Protein AF-A0A3D2MID9-F1 (afdb_monomer)

Secondary structure (DSSP, 8-state):
-TTTT--HHHHHHHHHHHHHHHHHS-GGGSPPHHHH----PPPHHHHHHHHTTHHHHHHHHHHHHHHTT-PPPHHHHHHHHHHHHHHHHHSPPP-

Foldseek 3Di:
DPCPVVDPVNVVVVVVVVVVVPVVDDPVPDDDCVVVVDADFDDPVVLCVLVVCLVVQLVVQQVVCVVVVHGDDSVRSSVVSVVVSVVCRRPDDDD

Radius of gyration: 20.25 Å; Cα contacts (8 Å, |Δi|>4): 41; chains: 1; bounding box: 43×32×48 Å

Sequence (95 aa):
QPNYFGQTSRLMLIHGYTNLMALAFEPEEFYPPELIDLPVMPPLEVQRRHLAHFREYVIDHMRASTQTKQPLTFIQAEQQAWQQIEDILLHLPPE

Structure (mmCIF, N/CA/C/O backbone):
data_AF-A0A3D2MID9-F1
#
_entry.id   AF-A0A3D2MID9-F1
#
loop_
_atom_site.group_PDB
_atom_site.id
_atom_site.type_symbol
_atom_site.label_atom_id
_atom_site.label_alt_id
_atom_site.label_comp_id
_atom_site.label_asym_id
_atom_site.label_entity_id
_atom_site.label_seq_id
_atom_site.pdbx_PDB_ins_code
_atom_site.Cartn_x
_atom_site.Cartn_y
_atom_site.Cartn_z
_atom_site.occupancy
_atom_site.B_iso_or_equiv
_atom_site.auth_seq_id
_atom_site.auth_comp_id
_atom_site.auth_asym_id
_atom_site.auth_atom_id
_atom_site.pdbx_PDB_model_num
ATOM 1 N N . GLN A 1 1 ? 4.988 14.649 -7.867 1.00 55.81 1 GLN A N 1
ATOM 2 C CA 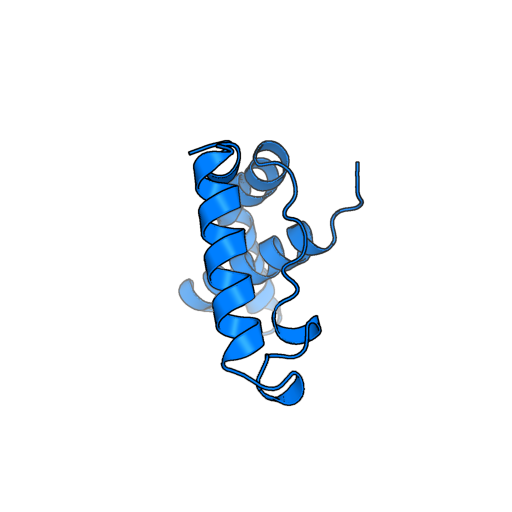. GLN A 1 1 ? 4.636 15.418 -9.080 1.00 55.81 1 GLN A CA 1
ATOM 3 C C . GLN A 1 1 ? 3.799 14.517 -9.974 1.00 55.81 1 GLN A C 1
ATOM 5 O O . GLN A 1 1 ? 4.257 13.406 -10.231 1.00 55.81 1 GLN A O 1
ATOM 10 N N . PRO A 1 2 ? 2.596 14.933 -10.406 1.00 64.75 2 PRO A N 1
ATOM 11 C CA . PRO A 1 2 ? 1.870 14.191 -11.435 1.00 64.75 2 PRO A CA 1
ATOM 12 C C . PRO A 1 2 ? 2.755 14.067 -12.686 1.00 64.75 2 PRO A C 1
ATOM 14 O O . PRO A 1 2 ? 3.507 14.988 -13.001 1.00 64.75 2 PRO A O 1
ATOM 17 N N . ASN A 1 3 ? 2.712 12.912 -13.352 1.00 68.19 3 ASN A N 1
ATOM 18 C CA . ASN A 1 3 ? 3.504 12.596 -14.550 1.00 68.19 3 ASN A CA 1
ATOM 19 C C . ASN A 1 3 ? 5.034 12.636 -14.374 1.00 68.19 3 ASN A C 1
ATOM 21 O O . ASN A 1 3 ? 5.760 12.877 -15.336 1.00 68.19 3 ASN A O 1
ATOM 25 N N . TYR A 1 4 ? 5.550 12.354 -13.173 1.00 71.69 4 TYR A N 1
ATOM 26 C CA . TYR A 1 4 ? 6.998 12.290 -12.919 1.00 71.69 4 TYR A CA 1
ATOM 27 C C . TYR A 1 4 ? 7.748 11.344 -13.881 1.00 71.69 4 TYR A C 1
ATOM 29 O O . TYR A 1 4 ? 8.846 11.660 -14.335 1.00 71.69 4 TYR A O 1
ATOM 37 N N . PHE A 1 5 ? 7.129 10.217 -14.247 1.00 74.25 5 PHE A N 1
ATOM 38 C CA . PHE A 1 5 ? 7.658 9.251 -15.220 1.00 74.25 5 PHE A CA 1
ATOM 39 C C . PHE A 1 5 ? 7.225 9.520 -16.671 1.00 74.25 5 PHE A C 1
ATOM 41 O O . PHE A 1 5 ? 7.566 8.753 -17.560 1.00 74.25 5 PHE A O 1
ATOM 48 N N . GLY A 1 6 ? 6.507 10.614 -16.939 1.00 77.75 6 GLY A N 1
ATOM 49 C CA . GLY A 1 6 ? 6.035 10.959 -18.284 1.00 77.75 6 GLY A CA 1
ATOM 50 C C . GLY A 1 6 ? 7.114 11.549 -19.200 1.00 77.75 6 GLY A C 1
ATOM 51 O O . GLY A 1 6 ? 6.875 11.740 -20.387 1.00 77.75 6 GLY A O 1
ATOM 52 N N . GLN A 1 7 ? 8.300 11.863 -18.670 1.00 87.38 7 GLN A N 1
ATOM 53 C CA . GLN A 1 7 ? 9.415 12.385 -19.461 1.00 87.38 7 GLN A CA 1
ATOM 54 C C . GLN A 1 7 ? 10.159 11.248 -20.173 1.00 87.38 7 GLN A C 1
ATOM 56 O O . GLN A 1 7 ? 10.729 10.372 -19.521 1.00 87.38 7 GLN A O 1
ATOM 61 N N . THR A 1 8 ? 10.248 11.310 -21.505 1.00 86.19 8 THR A N 1
ATOM 62 C CA . THR A 1 8 ? 10.915 10.294 -22.342 1.00 86.19 8 THR A CA 1
ATOM 63 C C . THR A 1 8 ? 12.355 10.004 -21.913 1.00 86.19 8 THR A C 1
ATOM 65 O O . THR A 1 8 ? 12.768 8.850 -21.875 1.00 86.19 8 THR A O 1
ATOM 68 N N . SER A 1 9 ? 13.123 11.028 -21.530 1.00 89.56 9 SER A N 1
ATOM 69 C CA . SER A 1 9 ? 14.513 10.867 -21.074 1.00 89.56 9 SER A CA 1
ATOM 70 C C . SER A 1 9 ? 14.634 9.993 -19.824 1.00 89.56 9 SER A C 1
ATOM 72 O O . SER A 1 9 ? 15.592 9.237 -19.679 1.00 89.56 9 SER A O 1
ATOM 74 N N . ARG A 1 10 ? 13.646 10.059 -18.930 1.00 88.94 10 ARG A N 1
ATOM 75 C CA . ARG A 1 10 ? 13.613 9.264 -17.703 1.00 88.94 10 ARG A CA 1
ATOM 76 C C . ARG A 1 10 ? 13.237 7.817 -17.987 1.00 88.94 10 ARG A C 1
ATOM 78 O O . ARG A 1 10 ? 13.860 6.922 -17.427 1.00 88.94 10 ARG A O 1
ATOM 85 N N . LEU A 1 11 ? 12.283 7.590 -18.890 1.00 90.81 11 LEU A N 1
ATOM 86 C CA . LEU A 1 11 ? 11.954 6.243 -19.361 1.00 90.81 11 LEU A CA 1
ATOM 87 C C . LEU A 1 11 ? 13.168 5.582 -20.024 1.00 90.81 11 LEU A C 1
ATOM 89 O O . LEU A 1 11 ? 13.481 4.438 -19.714 1.00 90.81 11 LEU A O 1
ATOM 93 N N . MET A 1 12 ? 13.919 6.321 -20.847 1.00 93.62 12 MET A N 1
ATOM 94 C CA . MET A 1 12 ? 15.163 5.825 -21.451 1.00 93.62 12 MET A CA 1
ATOM 95 C C . MET A 1 12 ? 16.211 5.424 -20.405 1.00 93.62 12 MET A C 1
ATOM 97 O O . MET A 1 12 ? 16.868 4.398 -20.563 1.00 93.62 12 MET A O 1
ATOM 101 N N . LEU A 1 13 ? 16.353 6.195 -19.321 1.00 94.50 13 LEU A N 1
ATOM 102 C CA . LEU A 1 13 ? 17.261 5.852 -18.222 1.00 94.50 13 LEU A CA 1
ATOM 103 C C . LEU A 1 13 ? 16.832 4.560 -17.511 1.00 94.50 13 LEU A C 1
ATOM 105 O O . LEU A 1 13 ? 17.673 3.705 -17.244 1.00 94.50 13 LEU A O 1
ATOM 109 N N . ILE A 1 14 ? 15.533 4.404 -17.238 1.00 93.31 14 ILE A N 1
ATOM 110 C CA . ILE A 1 14 ? 14.972 3.190 -16.626 1.00 93.31 14 ILE A CA 1
ATOM 111 C C . ILE A 1 14 ? 15.203 1.979 -17.540 1.00 93.31 14 ILE A C 1
ATOM 113 O O . ILE A 1 14 ? 15.648 0.933 -17.071 1.00 93.31 14 ILE A O 1
ATOM 117 N N . HIS A 1 15 ? 14.989 2.124 -18.849 1.00 93.94 15 HIS A N 1
ATOM 118 C CA . HIS A 1 15 ? 15.288 1.072 -19.823 1.00 93.94 15 HIS A CA 1
ATOM 119 C C . HIS A 1 15 ? 16.777 0.703 -19.855 1.00 93.94 15 HIS A C 1
ATOM 121 O O . HIS A 1 15 ? 17.125 -0.473 -19.837 1.00 93.94 15 HIS A O 1
ATOM 127 N N . GLY A 1 16 ? 17.676 1.690 -19.855 1.00 96.75 16 GLY A N 1
ATOM 128 C CA . GLY A 1 16 ? 19.116 1.427 -19.807 1.00 96.75 16 GLY A CA 1
ATOM 129 C C . GLY A 1 16 ? 19.532 0.682 -18.536 1.00 96.75 16 GLY A C 1
ATOM 130 O O . GLY A 1 16 ? 20.289 -0.284 -18.601 1.00 96.75 16 GLY A O 1
ATOM 131 N N . TYR A 1 17 ? 18.998 1.098 -17.387 1.00 95.81 17 TYR A N 1
ATOM 132 C CA . TYR A 1 17 ? 19.263 0.452 -16.104 1.00 95.81 17 TYR A CA 1
ATOM 133 C C . TYR A 1 17 ? 18.726 -0.986 -16.046 1.00 95.81 17 TYR A C 1
ATOM 135 O O . TYR A 1 17 ? 19.451 -1.890 -15.645 1.00 95.81 17 TYR A O 1
ATOM 143 N N . THR A 1 18 ? 17.490 -1.219 -16.489 1.00 93.75 18 THR A N 1
ATOM 144 C CA . THR A 1 18 ? 16.883 -2.564 -16.507 1.00 93.75 18 THR A CA 1
ATOM 145 C C . THR A 1 18 ? 17.645 -3.526 -17.417 1.00 93.75 18 THR A C 1
ATOM 147 O O . THR A 1 18 ? 17.917 -4.651 -17.006 1.00 93.75 18 THR A O 1
ATOM 150 N N . ASN A 1 19 ? 18.096 -3.068 -18.590 1.00 96.12 19 ASN A N 1
ATOM 151 C CA . ASN A 1 19 ? 18.962 -3.863 -19.465 1.00 96.12 19 ASN A CA 1
ATOM 152 C C . ASN A 1 19 ? 20.290 -4.228 -18.790 1.00 96.12 19 ASN A C 1
ATOM 154 O O . ASN A 1 19 ? 20.758 -5.353 -18.932 1.00 96.12 19 ASN A O 1
ATOM 158 N N . LEU A 1 20 ? 20.898 -3.298 -18.044 1.00 97.38 20 LEU A N 1
ATOM 159 C CA . LEU A 1 20 ? 22.129 -3.578 -17.304 1.00 97.38 20 LEU A CA 1
ATOM 160 C C . LEU A 1 20 ? 21.909 -4.653 -16.232 1.00 97.38 20 LEU A C 1
ATOM 162 O O . LEU A 1 20 ? 22.746 -5.536 -16.087 1.00 97.38 20 LEU A O 1
ATOM 166 N N . MET A 1 21 ? 20.790 -4.597 -15.506 1.00 96.06 21 MET A N 1
ATOM 167 C CA . MET A 1 21 ? 20.448 -5.613 -14.504 1.00 96.06 21 MET A CA 1
ATOM 168 C C . MET A 1 21 ? 20.214 -6.982 -15.148 1.00 96.06 21 MET A C 1
ATOM 170 O O . MET A 1 21 ? 20.751 -7.968 -14.663 1.00 96.06 21 MET A O 1
ATOM 174 N N . ALA A 1 22 ? 19.507 -7.044 -16.278 1.00 94.62 22 ALA A N 1
ATOM 175 C CA . ALA A 1 22 ? 19.265 -8.294 -17.004 1.00 94.62 22 ALA A CA 1
ATOM 176 C C . ALA A 1 22 ? 20.545 -8.959 -17.550 1.00 94.62 22 ALA A C 1
ATOM 178 O O . ALA A 1 22 ? 20.537 -10.146 -17.849 1.00 94.62 22 ALA A O 1
ATOM 179 N N . LEU A 1 23 ? 21.640 -8.204 -17.703 1.00 96.19 23 LEU A N 1
ATOM 180 C CA . LEU A 1 23 ? 22.954 -8.748 -18.065 1.00 96.19 23 LEU A CA 1
ATOM 181 C C . LEU A 1 23 ? 23.780 -9.190 -16.850 1.00 96.19 23 LEU A C 1
ATOM 183 O O . LEU A 1 23 ? 24.752 -9.920 -17.018 1.00 96.19 23 LEU A O 1
ATOM 187 N N . ALA A 1 24 ? 23.456 -8.684 -15.659 1.00 97.12 24 ALA A N 1
ATOM 188 C CA . ALA A 1 24 ? 24.229 -8.904 -14.440 1.00 97.12 24 ALA A CA 1
ATOM 189 C C . ALA A 1 24 ? 23.680 -10.042 -13.568 1.00 97.12 24 ALA A C 1
ATOM 191 O O . ALA A 1 24 ? 24.429 -10.560 -12.745 1.00 97.12 24 ALA A O 1
ATOM 192 N N . PHE A 1 25 ? 22.405 -10.395 -13.743 1.00 96.38 25 PHE A N 1
ATOM 193 C CA . PHE A 1 25 ? 21.681 -11.362 -12.924 1.00 96.38 25 PHE A CA 1
ATOM 194 C C . PHE A 1 25 ? 20.973 -12.400 -13.793 1.00 96.38 25 PHE A C 1
ATOM 196 O 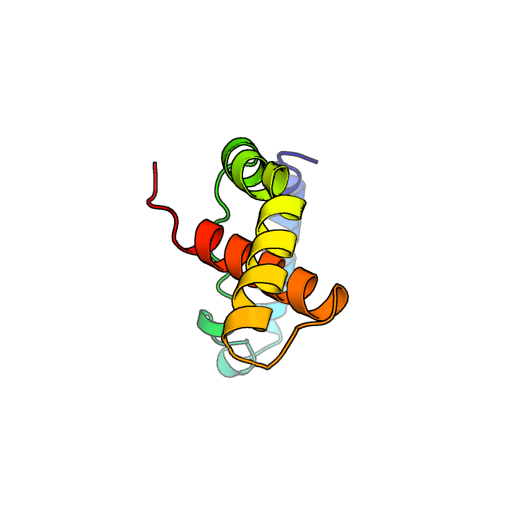O . PHE A 1 25 ? 20.447 -12.068 -14.859 1.00 96.38 25 PHE A O 1
ATOM 203 N N . GLU A 1 26 ? 20.911 -13.632 -13.302 1.00 95.69 26 GLU A N 1
ATOM 204 C CA . GLU A 1 26 ? 20.065 -14.684 -13.861 1.00 95.69 26 GLU A CA 1
ATOM 205 C C . GLU A 1 26 ? 18.583 -14.447 -13.494 1.00 95.69 26 GLU A C 1
ATOM 207 O O . GLU A 1 26 ? 18.289 -13.814 -12.473 1.00 95.69 26 GLU A O 1
ATOM 212 N N . PRO A 1 27 ? 17.614 -14.946 -14.287 1.00 90.81 27 PRO A N 1
ATOM 213 C CA . PRO A 1 27 ? 16.183 -14.743 -14.038 1.00 90.81 27 PRO A CA 1
ATOM 214 C C . PRO A 1 27 ? 15.717 -15.131 -12.626 1.00 90.81 27 PRO A C 1
ATOM 216 O O . PRO A 1 27 ? 14.855 -14.464 -12.059 1.00 90.81 27 PRO A O 1
ATOM 219 N N . GLU A 1 28 ? 16.294 -16.181 -12.042 1.00 94.50 28 GLU A N 1
ATOM 220 C CA . GLU A 1 28 ? 15.936 -16.698 -10.716 1.00 94.50 28 GLU A CA 1
ATOM 221 C C . GLU A 1 28 ? 16.453 -15.827 -9.562 1.00 94.50 28 GLU A C 1
ATOM 223 O O . GLU A 1 28 ? 16.015 -15.989 -8.423 1.00 94.50 28 GLU A O 1
ATOM 228 N N . GLU A 1 29 ? 17.378 -14.903 -9.838 1.00 94.81 29 GLU A N 1
ATOM 229 C CA . GLU A 1 29 ? 17.876 -13.934 -8.857 1.00 94.81 29 GLU A CA 1
ATOM 230 C C . GLU A 1 29 ? 16.942 -12.722 -8.712 1.00 94.81 29 GLU A C 1
ATOM 232 O O . GLU A 1 29 ? 17.061 -11.953 -7.753 1.00 94.81 29 GLU A O 1
ATOM 237 N N . PHE A 1 30 ? 15.989 -12.547 -9.632 1.00 92.44 30 PHE A N 1
ATOM 238 C CA . PHE A 1 30 ? 14.948 -11.533 -9.515 1.00 92.44 30 PHE A CA 1
ATOM 239 C C . PHE A 1 30 ? 13.817 -12.002 -8.595 1.00 92.44 30 PHE A C 1
ATOM 241 O O . PHE A 1 30 ? 13.489 -13.185 -8.508 1.00 92.44 30 PHE A O 1
ATOM 248 N N . TYR A 1 31 ? 13.171 -11.048 -7.920 1.00 91.88 31 TYR A N 1
ATOM 249 C CA . TYR A 1 31 ? 11.963 -11.345 -7.157 1.00 91.88 31 TYR A CA 1
ATOM 2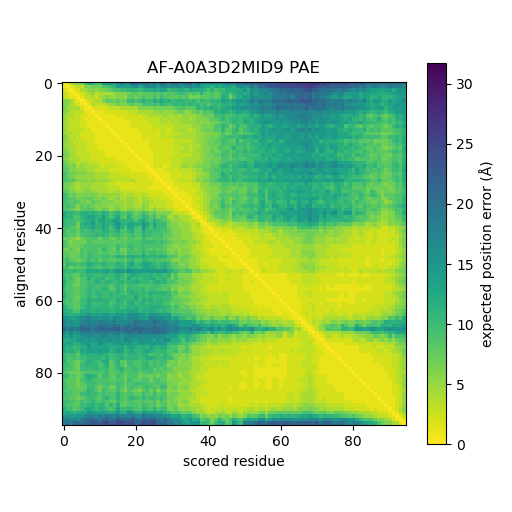50 C C . TYR A 1 31 ? 10.853 -11.851 -8.092 1.00 91.88 31 TYR A C 1
ATOM 252 O O . TYR A 1 31 ? 10.632 -11.238 -9.142 1.00 91.88 31 TYR A O 1
ATOM 260 N N . PRO A 1 32 ? 10.120 -12.910 -7.703 1.00 90.81 32 PRO A N 1
ATOM 261 C CA . PRO A 1 32 ? 8.903 -13.318 -8.387 1.00 90.81 32 PRO A CA 1
ATOM 262 C C . PRO A 1 32 ? 7.957 -12.125 -8.589 1.00 90.81 32 PRO A C 1
ATOM 264 O O . PRO A 1 32 ? 7.777 -11.345 -7.644 1.00 90.81 32 PRO A O 1
ATOM 267 N N . PRO A 1 33 ? 7.347 -11.968 -9.780 1.00 85.81 33 PRO A N 1
ATOM 268 C CA . PRO A 1 33 ? 6.451 -10.853 -10.070 1.00 85.81 33 PRO A CA 1
ATOM 269 C C . PRO A 1 33 ? 5.353 -10.677 -9.022 1.00 85.81 33 PRO A C 1
ATOM 271 O O . PRO A 1 33 ? 5.071 -9.556 -8.624 1.00 85.81 33 PRO A O 1
ATOM 274 N N . GLU A 1 34 ? 4.805 -11.770 -8.494 1.00 85.94 34 GLU A N 1
ATOM 275 C CA . GLU A 1 34 ? 3.713 -11.761 -7.516 1.00 85.94 34 GLU A CA 1
ATOM 276 C C . GLU A 1 34 ? 4.108 -11.122 -6.173 1.00 85.94 34 GLU A C 1
ATOM 278 O O . GLU A 1 34 ? 3.239 -10.716 -5.407 1.00 85.94 34 GLU A O 1
ATOM 283 N N . LEU A 1 35 ? 5.409 -11.023 -5.869 1.00 86.44 35 LEU A N 1
ATOM 284 C CA . LEU A 1 35 ? 5.911 -10.366 -4.655 1.00 86.44 35 LEU A CA 1
ATOM 285 C C . LEU A 1 35 ? 6.112 -8.857 -4.824 1.00 86.44 35 LEU A C 1
ATOM 287 O O . LEU A 1 35 ? 6.256 -8.147 -3.828 1.00 86.44 35 LEU A O 1
ATOM 291 N N . ILE A 1 36 ? 6.171 -8.376 -6.065 1.00 85.62 36 ILE A N 1
ATOM 292 C CA . ILE A 1 36 ? 6.401 -6.965 -6.405 1.00 85.62 36 ILE A CA 1
ATOM 293 C C . ILE A 1 36 ? 5.234 -6.348 -7.175 1.00 85.62 36 ILE A C 1
ATOM 295 O O . ILE A 1 36 ? 5.293 -5.163 -7.509 1.00 85.62 36 ILE A O 1
ATOM 299 N N . ASP A 1 37 ? 4.197 -7.134 -7.467 1.00 81.69 37 ASP A N 1
ATOM 300 C CA . ASP A 1 37 ? 2.999 -6.668 -8.145 1.00 81.69 37 ASP A CA 1
ATOM 301 C C . ASP A 1 37 ? 2.257 -5.705 -7.219 1.00 81.69 37 ASP A C 1
ATOM 303 O O . ASP A 1 37 ? 1.665 -6.084 -6.206 1.00 81.69 37 ASP A O 1
ATOM 307 N N . LEU A 1 38 ? 2.372 -4.418 -7.536 1.00 78.94 38 LEU A N 1
ATOM 308 C CA . LEU A 1 38 ? 1.684 -3.362 -6.820 1.00 78.94 38 LEU A CA 1
ATOM 309 C C . LEU A 1 38 ? 0.353 -3.118 -7.535 1.00 78.94 38 LEU A C 1
ATOM 311 O O . LEU A 1 38 ? 0.365 -2.628 -8.670 1.00 78.94 38 LEU A O 1
ATOM 315 N N . PRO A 1 39 ? -0.789 -3.420 -6.896 1.00 76.12 39 PRO A N 1
ATOM 316 C CA . PRO A 1 39 ? -2.092 -3.177 -7.493 1.00 76.12 39 PRO A CA 1
ATOM 317 C C . PRO A 1 39 ? -2.260 -1.695 -7.840 1.00 76.12 39 PRO A C 1
ATOM 319 O O . PRO A 1 39 ? -1.739 -0.795 -7.170 1.00 76.12 39 PRO A O 1
ATOM 322 N N . VAL A 1 40 ? -2.996 -1.433 -8.920 1.00 80.12 40 VAL A N 1
ATOM 323 C CA . VAL A 1 40 ? -3.242 -0.067 -9.381 1.00 80.12 40 VAL A CA 1
ATOM 324 C C . VAL A 1 40 ? -4.092 0.658 -8.347 1.00 80.12 40 VAL A C 1
ATOM 326 O O . VAL A 1 40 ? -5.251 0.319 -8.128 1.00 80.12 40 VAL A O 1
ATOM 329 N N . MET A 1 41 ? -3.523 1.698 -7.740 1.00 84.88 41 MET A N 1
ATOM 330 C CA . MET A 1 41 ? -4.278 2.556 -6.837 1.00 84.88 41 MET A CA 1
ATOM 331 C C . MET A 1 41 ? -5.355 3.338 -7.605 1.00 84.88 41 MET A C 1
ATOM 333 O O . MET A 1 41 ? -5.061 3.899 -8.668 1.00 84.88 41 MET A O 1
ATOM 337 N N . PRO A 1 42 ? -6.574 3.461 -7.053 1.00 88.56 42 PRO A N 1
ATOM 338 C CA . PRO A 1 42 ? -7.640 4.251 -7.659 1.00 88.56 42 PRO A CA 1
ATOM 339 C C . PRO A 1 42 ? -7.256 5.741 -7.732 1.00 88.56 42 PRO A C 1
ATOM 341 O O . PRO A 1 42 ? -6.351 6.186 -7.018 1.00 88.56 42 PRO A O 1
ATOM 344 N N . PRO A 1 43 ? -7.938 6.561 -8.553 1.00 89.25 43 PRO A N 1
ATOM 345 C CA . PRO A 1 43 ? -7.655 7.991 -8.657 1.00 89.25 43 PRO A CA 1
ATOM 346 C C . PRO A 1 43 ? -7.677 8.710 -7.300 1.00 89.25 43 PRO A C 1
ATOM 348 O O . PRO A 1 43 ? -8.448 8.364 -6.404 1.00 89.25 43 PRO A O 1
ATOM 351 N N . LEU A 1 44 ? -6.866 9.766 -7.160 1.00 88.44 44 LEU A N 1
ATOM 352 C CA . LEU A 1 44 ? -6.718 10.508 -5.900 1.00 88.44 44 LEU A CA 1
ATOM 353 C C . LEU A 1 44 ? -8.060 10.987 -5.322 1.00 88.44 44 LEU A C 1
ATOM 355 O O . LEU A 1 44 ? -8.246 10.963 -4.109 1.00 88.44 44 LEU A O 1
ATOM 359 N N . GLU A 1 45 ? -8.998 11.402 -6.172 1.00 91.25 45 GLU A N 1
ATOM 360 C CA . GLU A 1 45 ? -10.323 11.864 -5.739 1.00 91.25 45 GLU A CA 1
ATOM 361 C C . GLU A 1 45 ? -11.154 10.749 -5.090 1.00 91.25 45 GLU A C 1
ATOM 363 O O . GLU A 1 45 ? -11.878 10.991 -4.122 1.00 91.25 45 GLU A O 1
ATOM 368 N N . VAL A 1 46 ? -10.996 9.510 -5.562 1.00 91.12 46 VAL A N 1
ATOM 369 C CA . VAL A 1 46 ? -11.628 8.328 -4.965 1.00 91.12 46 VAL A CA 1
ATOM 370 C C . VAL A 1 46 ? -10.975 8.017 -3.619 1.00 91.12 46 VAL A C 1
ATOM 372 O O . VAL A 1 46 ? -11.675 7.888 -2.615 1.00 91.12 46 VAL A O 1
ATOM 375 N N . GLN A 1 47 ? -9.638 8.016 -3.556 1.00 92.19 47 GLN A N 1
ATOM 376 C CA . G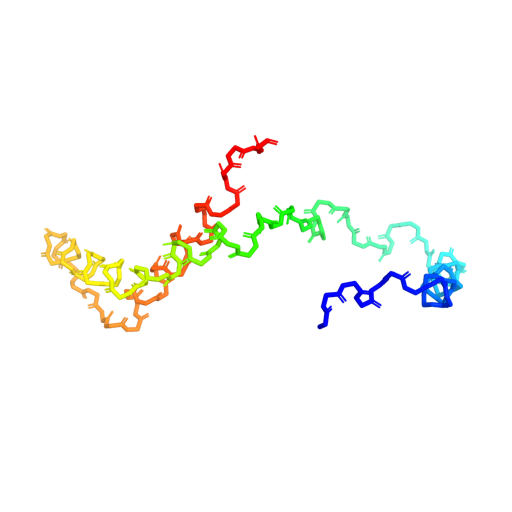LN A 1 47 ? -8.900 7.804 -2.302 1.00 92.19 47 GLN A CA 1
ATOM 377 C C . GLN A 1 47 ? -9.287 8.827 -1.225 1.00 92.19 47 GLN A C 1
ATOM 379 O O . GLN A 1 47 ? -9.555 8.469 -0.077 1.00 92.19 47 GLN A O 1
ATOM 384 N N . ARG A 1 48 ? -9.376 10.111 -1.601 1.00 94.06 48 ARG A N 1
ATOM 385 C CA . ARG A 1 48 ? -9.742 11.213 -0.698 1.00 94.06 48 ARG A CA 1
ATOM 386 C C . ARG A 1 48 ? -11.086 10.992 -0.019 1.00 94.06 48 ARG A C 1
ATOM 388 O O . ARG A 1 48 ? -11.223 11.353 1.147 1.00 94.06 48 ARG A O 1
ATOM 395 N N . ARG A 1 49 ? -12.059 10.390 -0.709 1.00 92.94 49 ARG A N 1
ATOM 396 C CA . ARG A 1 49 ? -13.388 10.120 -0.145 1.00 92.94 49 ARG A CA 1
ATOM 397 C C . ARG A 1 49 ? -13.314 9.172 1.054 1.00 92.94 49 ARG A C 1
ATOM 399 O O . ARG A 1 49 ? -14.000 9.407 2.044 1.00 92.94 49 ARG A O 1
ATOM 406 N N . HIS A 1 50 ? -12.460 8.154 0.998 1.00 92.81 50 HIS A N 1
ATOM 407 C CA . HIS A 1 50 ? -12.266 7.211 2.104 1.00 92.81 50 HIS A CA 1
ATOM 408 C C . HIS A 1 50 ? -11.390 7.807 3.211 1.00 92.81 50 HIS A C 1
ATOM 410 O O . HIS A 1 50 ? -11.731 7.727 4.389 1.00 92.81 50 HIS A O 1
ATOM 416 N N . LEU A 1 51 ? -10.315 8.504 2.835 1.00 94.38 51 LEU A N 1
ATOM 417 C CA . LEU A 1 51 ? -9.395 9.130 3.788 1.00 94.38 51 LEU A CA 1
ATOM 418 C C . LEU A 1 51 ? -10.037 10.274 4.588 1.00 94.38 51 LEU A C 1
ATOM 420 O O . LEU A 1 51 ? -9.684 10.483 5.746 1.00 94.38 51 LEU A O 1
ATOM 424 N 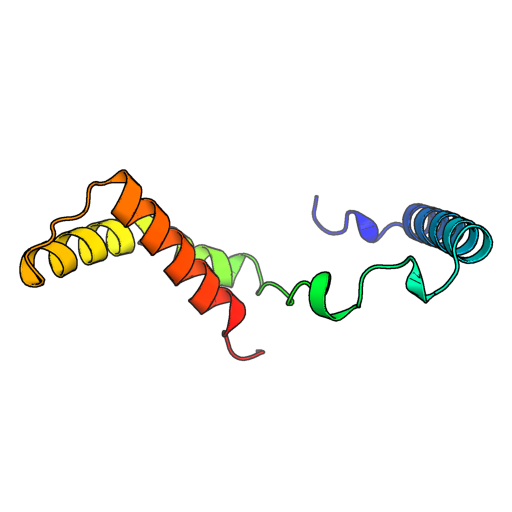N . ALA A 1 52 ? -11.000 11.001 4.014 1.00 95.44 52 ALA A N 1
ATOM 425 C CA . ALA A 1 52 ? -11.706 12.076 4.714 1.00 95.44 52 ALA A CA 1
ATOM 426 C C . A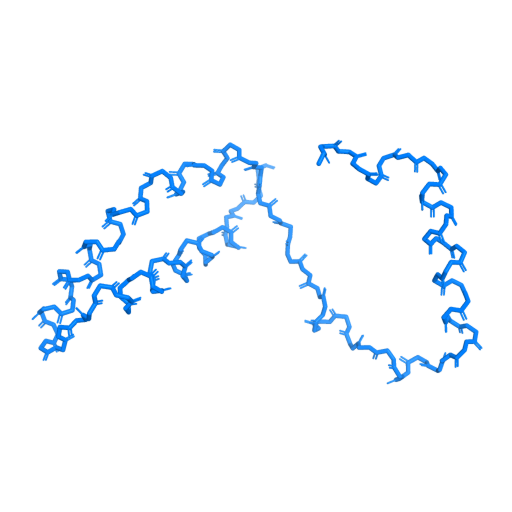LA A 1 52 ? -12.446 11.587 5.973 1.00 95.44 52 ALA A C 1
ATOM 428 O O . A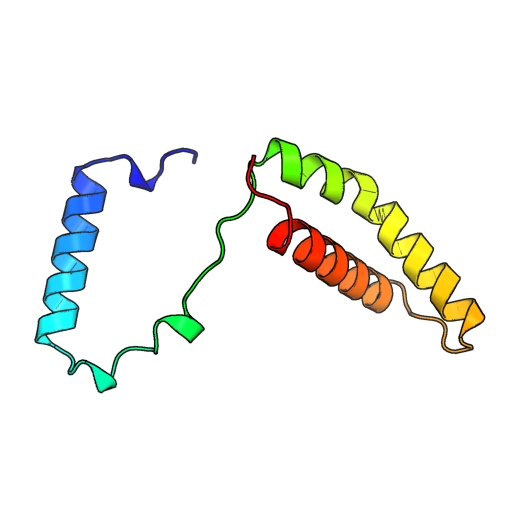LA A 1 52 ? -12.571 12.341 6.937 1.00 95.44 52 ALA A O 1
ATOM 429 N N . HIS A 1 53 ? -12.877 10.322 5.988 1.00 93.50 53 HIS A N 1
ATOM 430 C CA . HIS A 1 53 ? -13.624 9.713 7.092 1.00 93.50 53 HIS A CA 1
ATOM 431 C C . HIS A 1 53 ? -12.720 8.913 8.043 1.00 93.50 53 HIS A C 1
ATOM 433 O O . HIS A 1 53 ? -13.209 8.178 8.894 1.00 93.50 53 HIS A O 1
ATOM 439 N N . PHE A 1 54 ? -11.393 9.067 7.951 1.00 95.62 54 PHE A N 1
ATOM 440 C CA . PHE A 1 54 ? -10.426 8.295 8.740 1.00 95.62 54 PHE A CA 1
ATOM 441 C C . PHE A 1 54 ? -10.744 8.267 10.242 1.00 95.62 54 PHE A C 1
ATOM 443 O O . PHE A 1 54 ? -10.764 7.215 10.875 1.00 95.62 54 PHE A O 1
ATOM 450 N N . ARG A 1 55 ? -11.053 9.432 10.819 1.00 95.25 55 ARG A N 1
ATOM 451 C CA . ARG A 1 55 ? -11.363 9.546 12.248 1.00 95.25 55 ARG A CA 1
ATOM 452 C C . ARG A 1 55 ? -12.622 8.770 12.644 1.00 95.25 55 ARG A C 1
ATOM 454 O O . ARG A 1 55 ? -12.694 8.286 13.771 1.00 95.25 55 ARG A O 1
ATOM 461 N N . GLU A 1 56 ? -13.597 8.667 11.747 1.00 96.12 56 GLU A N 1
ATOM 462 C CA . GLU A 1 56 ? -14.824 7.903 11.980 1.00 96.12 56 GLU A CA 1
ATOM 463 C C . GLU A 1 56 ? -14.510 6.408 12.034 1.00 96.12 56 GLU A C 1
ATOM 465 O O . GLU A 1 56 ? -14.875 5.767 13.016 1.00 96.12 56 GLU A O 1
ATOM 470 N N . TYR A 1 57 ? -13.706 5.895 11.093 1.00 96.25 57 TYR A N 1
ATOM 471 C CA . TYR A 1 57 ? -13.220 4.510 11.133 1.00 96.25 57 TYR A CA 1
ATOM 472 C C . TYR A 1 57 ? -12.515 4.182 12.456 1.00 96.25 57 TYR A C 1
ATOM 474 O O . TYR A 1 57 ? -12.790 3.148 13.063 1.00 96.25 57 TYR A O 1
ATOM 482 N N . VAL A 1 58 ? -11.657 5.077 12.958 1.00 96.94 58 VAL A N 1
ATOM 483 C CA . VAL A 1 58 ? -10.983 4.879 14.255 1.00 96.94 58 VAL A CA 1
ATOM 484 C C . VAL A 1 58 ? -11.988 4.791 15.405 1.00 96.94 58 VAL A C 1
ATOM 486 O O . VAL A 1 58 ? -11.896 3.894 16.244 1.00 96.94 58 VAL A O 1
ATOM 489 N N . ILE A 1 59 ? -12.961 5.706 15.456 1.00 96.19 59 ILE A N 1
ATOM 490 C CA . ILE A 1 59 ? -13.993 5.712 16.503 1.00 96.19 59 ILE A CA 1
ATOM 491 C C . ILE A 1 59 ? -14.844 4.440 16.433 1.00 96.19 59 ILE A C 1
ATOM 493 O O . ILE A 1 59 ? -15.173 3.874 17.479 1.00 96.19 59 ILE A O 1
ATOM 497 N N . ASP A 1 60 ? -15.175 3.978 15.231 1.00 95.69 60 ASP A N 1
ATOM 498 C CA . ASP A 1 60 ? -15.970 2.774 15.027 1.00 95.69 60 ASP A CA 1
ATOM 499 C C . ASP A 1 60 ? -15.214 1.511 15.452 1.00 95.69 60 ASP A C 1
ATOM 501 O O . ASP A 1 60 ? -15.787 0.695 16.178 1.00 95.69 60 ASP A O 1
ATOM 505 N N . HIS A 1 61 ? -13.917 1.389 15.139 1.00 95.31 61 HIS A N 1
ATOM 506 C CA . HIS A 1 61 ? -13.066 0.300 15.648 1.00 95.31 61 HIS A CA 1
ATOM 507 C C . HIS A 1 61 ? -12.974 0.312 17.173 1.00 95.31 61 HIS A C 1
ATOM 509 O O . HIS A 1 61 ? -13.171 -0.720 17.824 1.00 95.31 61 HIS A O 1
ATOM 515 N N . MET A 1 62 ? -12.764 1.486 17.778 1.00 94.88 62 MET A N 1
ATOM 516 C CA . MET A 1 62 ? -12.760 1.614 19.237 1.00 94.88 62 MET A CA 1
ATOM 517 C C . MET A 1 62 ? -14.106 1.192 19.831 1.00 94.88 62 MET A C 1
ATOM 519 O O . MET A 1 62 ? -14.135 0.385 20.760 1.00 94.88 62 MET A O 1
ATOM 523 N N . ARG A 1 63 ? -15.230 1.665 19.281 1.00 94.31 63 ARG A N 1
ATOM 524 C CA . ARG A 1 63 ? -16.571 1.305 19.761 1.00 94.31 63 ARG A CA 1
ATOM 525 C C . ARG A 1 63 ? -16.838 -0.193 19.612 1.00 94.31 63 ARG A C 1
ATOM 527 O O . ARG A 1 63 ? -17.272 -0.813 20.583 1.00 94.31 63 ARG A O 1
ATOM 534 N N . ALA A 1 64 ? -16.552 -0.785 18.455 1.00 92.81 64 ALA A N 1
ATOM 535 C CA . ALA A 1 64 ? -16.758 -2.211 18.205 1.00 92.81 64 ALA A CA 1
ATOM 536 C C . ALA A 1 64 ? -15.939 -3.079 19.175 1.00 92.81 64 ALA A C 1
ATOM 538 O O . ALA A 1 64 ? -16.452 -4.049 19.732 1.00 92.81 64 ALA A O 1
ATOM 539 N N . SER A 1 65 ? -14.704 -2.672 19.477 1.00 92.06 65 SER A N 1
ATOM 540 C CA . SER A 1 65 ? -13.829 -3.396 20.405 1.00 92.06 65 SER A CA 1
ATOM 541 C C . SER A 1 65 ? -14.330 -3.431 21.858 1.00 92.06 65 SER A C 1
ATOM 543 O O . SER A 1 65 ? -14.084 -4.386 22.600 1.00 92.06 65 SER A O 1
ATOM 545 N N . THR A 1 66 ? -15.110 -2.425 22.277 1.00 89.25 66 THR A N 1
ATOM 546 C CA . THR A 1 66 ? -15.751 -2.449 23.603 1.00 89.25 66 THR A CA 1
ATOM 547 C C . THR A 1 66 ? -16.820 -3.539 23.707 1.00 89.25 66 THR A C 1
ATOM 549 O O . THR A 1 66 ? -17.003 -4.118 24.778 1.00 89.25 66 THR A O 1
ATOM 552 N N . GLN A 1 67 ? -17.487 -3.875 22.596 1.00 86.94 67 GLN A N 1
ATOM 553 C CA . GLN A 1 67 ? -18.516 -4.918 22.547 1.00 86.94 67 GLN A CA 1
ATOM 554 C C . GLN A 1 67 ? -17.907 -6.326 22.599 1.00 86.94 67 GLN A C 1
ATOM 556 O O . GLN A 1 67 ? -18.503 -7.236 23.174 1.00 86.94 67 GLN A O 1
ATOM 561 N N . THR A 1 68 ? -16.691 -6.502 22.076 1.00 84.19 68 THR A N 1
ATOM 562 C CA . THR A 1 68 ? -15.952 -7.777 22.081 1.00 84.19 68 THR A CA 1
ATOM 563 C C . THR A 1 68 ? -15.134 -8.010 23.359 1.00 84.19 68 THR A C 1
ATOM 565 O O . THR A 1 68 ? -14.388 -8.984 23.446 1.00 84.19 68 THR A O 1
ATOM 568 N N . LYS A 1 69 ? -15.305 -7.160 24.387 1.00 80.12 69 LYS A N 1
ATOM 569 C CA . LYS A 1 69 ? -14.608 -7.207 25.693 1.00 80.12 69 LYS A CA 1
ATOM 570 C C . LYS A 1 69 ? -13.079 -7.078 25.614 1.00 80.12 69 LYS A C 1
ATOM 572 O O . LYS A 1 69 ? -12.396 -7.372 26.594 1.00 80.12 69 LYS A O 1
ATOM 577 N N . GLN A 1 70 ? -12.545 -6.602 24.493 1.00 86.94 70 GLN A N 1
ATOM 578 C CA . GLN A 1 70 ? -11.129 -6.278 24.328 1.00 86.94 70 GLN A CA 1
ATOM 579 C C . GLN A 1 70 ? -11.009 -4.860 23.765 1.00 86.94 70 GLN A C 1
ATOM 581 O O . GLN A 1 70 ? -10.853 -4.700 22.558 1.00 86.94 70 GLN A O 1
ATOM 586 N N . PRO A 1 71 ? -11.129 -3.823 24.615 1.00 89.00 71 PRO A N 1
ATOM 587 C CA . PRO A 1 71 ? -11.063 -2.445 24.157 1.00 89.00 71 PRO A CA 1
ATOM 588 C C . PRO A 1 71 ? -9.691 -2.154 23.550 1.00 89.00 71 PRO A C 1
ATOM 590 O O . PRO A 1 71 ? -8.655 -2.371 24.182 1.00 89.00 71 PRO A O 1
ATOM 593 N N . LEU A 1 72 ? -9.697 -1.642 22.326 1.00 93.12 72 LEU A N 1
ATOM 594 C CA . LEU A 1 72 ? -8.493 -1.219 21.633 1.00 93.12 72 LEU A CA 1
ATOM 595 C C . LEU A 1 72 ? -8.011 0.123 22.170 1.00 93.12 72 LEU A C 1
ATOM 597 O O . LEU A 1 72 ? -8.792 1.020 22.500 1.00 93.12 72 LEU A O 1
ATOM 601 N N . THR A 1 73 ? -6.693 0.281 22.196 1.00 94.19 73 THR A N 1
ATOM 602 C CA . THR A 1 73 ? -6.077 1.600 22.323 1.00 94.19 73 THR A CA 1
ATOM 603 C C . THR A 1 73 ? -6.304 2.408 21.047 1.00 94.19 73 THR A C 1
ATOM 605 O O . THR A 1 73 ? -6.532 1.852 19.972 1.00 94.19 73 THR A O 1
ATOM 608 N N . PHE A 1 74 ? -6.175 3.730 21.148 1.00 93.38 74 PHE A N 1
ATOM 609 C CA . PHE A 1 74 ? -6.271 4.613 19.987 1.00 93.38 74 PHE A CA 1
ATOM 610 C C . PHE A 1 74 ? -5.301 4.209 18.862 1.00 93.38 74 PHE A C 1
ATOM 612 O O . PHE A 1 74 ? -5.713 4.127 17.714 1.00 93.38 74 PHE A O 1
ATOM 619 N N . ILE A 1 75 ? -4.048 3.879 19.200 1.00 96.12 75 ILE A N 1
ATOM 620 C CA . ILE A 1 75 ? -3.016 3.482 18.225 1.00 96.12 75 ILE A CA 1
ATOM 621 C C . ILE A 1 75 ? -3.413 2.194 17.490 1.00 96.12 75 ILE A C 1
ATOM 623 O O . ILE A 1 75 ? -3.251 2.089 16.279 1.00 96.12 75 ILE A O 1
ATOM 627 N N . GLN A 1 76 ? 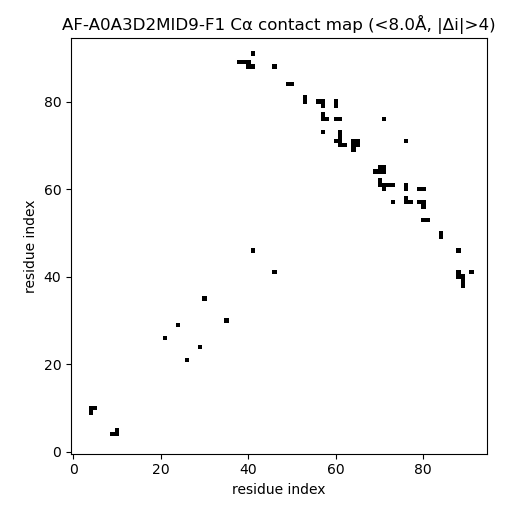-3.963 1.211 18.207 1.00 96.06 76 GLN A N 1
ATOM 628 C CA . GLN A 1 76 ? -4.414 -0.036 17.584 1.00 96.06 76 GLN A CA 1
ATOM 629 C C . GLN A 1 76 ? -5.622 0.194 16.669 1.00 96.06 76 GLN A C 1
ATOM 631 O O . GLN A 1 76 ? -5.668 -0.347 15.568 1.00 96.06 76 GLN A O 1
ATOM 636 N N . ALA A 1 77 ? -6.580 1.018 17.100 1.00 96.38 77 ALA A N 1
ATOM 637 C CA . ALA A 1 77 ? -7.736 1.368 16.281 1.00 96.38 77 ALA A CA 1
ATOM 638 C C . ALA A 1 77 ? -7.339 2.188 15.039 1.00 96.38 77 ALA A C 1
ATOM 640 O O . ALA A 1 77 ? -7.910 1.998 13.970 1.00 96.38 77 ALA A O 1
ATOM 641 N N . GLU A 1 78 ? -6.331 3.055 15.156 1.00 97.50 78 GLU A N 1
ATOM 642 C CA . GLU A 1 78 ? -5.735 3.781 14.032 1.00 97.50 78 GLU A CA 1
ATOM 643 C C . GLU A 1 78 ? -5.119 2.830 13.003 1.00 97.50 78 GLU A C 1
ATOM 645 O O . GLU A 1 78 ? -5.398 2.937 11.810 1.00 97.50 78 GLU A O 1
ATOM 650 N N . GLN A 1 79 ? -4.336 1.852 13.460 1.00 97.25 79 GLN A N 1
ATOM 651 C CA . GLN A 1 79 ? -3.747 0.841 12.586 1.00 97.25 79 GLN A CA 1
ATOM 652 C C . GLN A 1 79 ? -4.817 0.023 11.847 1.00 97.25 79 GLN A C 1
ATOM 654 O O . GLN A 1 79 ? -4.684 -0.229 10.651 1.00 97.25 79 GLN A O 1
ATOM 659 N N . GLN A 1 80 ? -5.892 -0.362 12.535 1.00 96.88 80 GLN A N 1
ATOM 660 C CA . GLN A 1 80 ? -6.996 -1.097 11.915 1.00 96.88 80 GLN A CA 1
ATOM 661 C C . GLN A 1 80 ? -7.795 -0.244 10.929 1.00 96.88 80 GLN A C 1
ATOM 663 O O . GLN A 1 80 ? -8.194 -0.743 9.878 1.00 96.88 80 GLN A O 1
ATOM 668 N N . ALA A 1 81 ? -7.987 1.045 11.215 1.00 97.12 81 ALA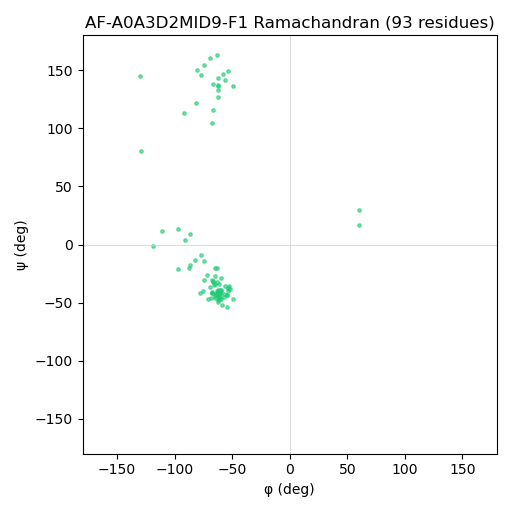 A N 1
ATOM 669 C CA . ALA A 1 81 ? -8.600 1.972 10.270 1.00 97.12 81 ALA A CA 1
ATOM 670 C C . ALA A 1 81 ? -7.769 2.095 8.981 1.00 97.12 81 ALA A C 1
ATOM 672 O O . ALA A 1 81 ? -8.336 2.104 7.889 1.00 97.12 81 ALA A O 1
ATOM 673 N N . TRP A 1 82 ? -6.435 2.127 9.088 1.00 97.06 82 TRP A N 1
ATOM 674 C CA . TRP A 1 82 ? -5.552 2.115 7.919 1.00 97.06 82 TRP A CA 1
ATOM 675 C C . TRP A 1 82 ? -5.699 0.845 7.087 1.00 97.06 82 TRP A C 1
ATOM 677 O O . TRP A 1 82 ? -5.913 0.946 5.883 1.00 97.06 82 TRP A O 1
ATOM 687 N N . GLN A 1 83 ? -5.655 -0.325 7.727 1.00 95.81 83 GLN A N 1
ATOM 688 C CA . GLN A 1 83 ? -5.836 -1.612 7.047 1.00 95.81 83 GLN A CA 1
ATOM 689 C C . GLN A 1 83 ? -7.204 -1.710 6.366 1.00 95.81 83 GLN A C 1
ATOM 691 O O . GLN A 1 83 ? -7.307 -2.211 5.253 1.00 95.81 83 GLN A O 1
ATOM 696 N N . GLN A 1 84 ? -8.256 -1.193 7.004 1.00 96.00 84 GLN A N 1
ATOM 697 C CA . GLN A 1 84 ? -9.589 -1.172 6.412 1.00 96.00 84 GLN A CA 1
ATOM 698 C C . GLN A 1 84 ? -9.648 -0.289 5.161 1.00 96.00 84 GLN A C 1
ATOM 700 O O . GLN A 1 84 ? -10.253 -0.675 4.166 1.00 96.00 84 GLN A O 1
ATOM 705 N N . ILE A 1 85 ? -9.057 0.906 5.200 1.00 95.06 85 ILE A N 1
ATOM 706 C CA . ILE A 1 85 ? -9.045 1.796 4.034 1.00 95.06 85 ILE A CA 1
ATOM 707 C C . ILE A 1 85 ? -8.187 1.208 2.918 1.00 95.06 85 ILE A C 1
ATOM 709 O O . ILE A 1 85 ? -8.595 1.273 1.764 1.00 95.06 85 ILE A O 1
ATOM 713 N N . GLU A 1 86 ? -7.036 0.624 3.246 1.00 92.81 86 GLU A N 1
ATOM 714 C CA . GLU A 1 86 ? -6.204 -0.105 2.289 1.00 92.81 86 GLU A CA 1
ATOM 715 C C . GLU A 1 86 ? -7.017 -1.198 1.589 1.00 92.81 86 GLU A C 1
ATOM 717 O O . GLU A 1 86 ? -7.141 -1.165 0.369 1.00 92.81 86 GLU A O 1
ATOM 722 N N . ASP A 1 87 ? -7.665 -2.080 2.351 1.00 92.44 87 ASP A N 1
ATOM 723 C CA . ASP A 1 87 ? -8.488 -3.162 1.808 1.00 92.44 87 ASP A CA 1
ATOM 724 C C . ASP A 1 87 ? -9.607 -2.644 0.893 1.00 92.44 87 ASP A C 1
ATOM 726 O O . ASP A 1 87 ? -9.808 -3.165 -0.203 1.00 92.44 87 ASP A O 1
ATOM 730 N N . ILE A 1 88 ? -10.281 -1.557 1.287 1.00 93.06 88 ILE A N 1
ATOM 731 C CA . ILE A 1 88 ? -11.287 -0.904 0.443 1.00 93.06 88 ILE A CA 1
ATOM 732 C C . ILE A 1 88 ? -10.659 -0.451 -0.875 1.00 93.06 88 ILE A C 1
ATOM 734 O O . ILE A 1 88 ? -11.183 -0.780 -1.934 1.00 93.06 88 ILE A O 1
ATOM 738 N N . LEU A 1 89 ? -9.554 0.298 -0.828 1.00 91.69 89 LEU A N 1
ATOM 739 C CA . LEU A 1 89 ? -8.936 0.886 -2.018 1.00 91.69 89 LEU A CA 1
ATOM 740 C C . LEU A 1 89 ? -8.360 -0.170 -2.966 1.00 91.69 89 LEU A C 1
ATOM 742 O O . LEU A 1 89 ? -8.395 0.044 -4.176 1.00 91.69 89 LEU A O 1
ATOM 746 N N . LEU A 1 90 ? -7.874 -1.291 -2.431 1.00 89.62 90 LEU A N 1
ATOM 747 C CA . LEU A 1 90 ? -7.355 -2.415 -3.209 1.00 89.62 90 LEU A CA 1
ATOM 748 C C . LEU A 1 90 ? -8.451 -3.216 -3.926 1.00 89.62 90 LEU A C 1
ATOM 750 O O . LEU A 1 90 ? -8.180 -3.810 -4.967 1.00 89.62 90 LEU A O 1
ATOM 754 N N . HIS A 1 91 ? -9.681 -3.213 -3.404 1.00 90.19 91 HIS A N 1
ATOM 755 C CA . HIS A 1 91 ? -10.794 -4.018 -3.922 1.00 90.19 91 HIS A CA 1
ATOM 756 C C . HIS A 1 91 ? -11.914 -3.197 -4.579 1.00 90.19 91 HIS A C 1
ATOM 758 O O . HIS A 1 91 ? -12.992 -3.732 -4.859 1.00 90.19 91 HIS A O 1
ATOM 764 N N . LEU A 1 92 ? -11.697 -1.903 -4.840 1.00 85.94 92 LEU A N 1
ATOM 765 C CA . LEU A 1 92 ? -12.666 -1.105 -5.591 1.00 85.94 92 LEU A CA 1
ATOM 766 C C . LEU A 1 92 ? -12.832 -1.662 -7.018 1.00 85.94 92 LEU A C 1
ATOM 768 O O . LEU A 1 92 ? -11.839 -1.997 -7.666 1.00 85.94 92 LEU A O 1
ATOM 772 N N . PRO A 1 93 ? -14.072 -1.747 -7.538 1.00 77.56 93 PRO A N 1
ATOM 773 C CA . PRO A 1 93 ? -14.284 -2.130 -8.925 1.00 77.56 93 PRO A CA 1
ATOM 774 C C . PRO A 1 93 ? -13.634 -1.096 -9.862 1.00 77.56 93 PRO A C 1
ATOM 776 O O . PRO A 1 93 ? -13.668 0.100 -9.555 1.00 77.56 93 PRO A O 1
ATOM 779 N N . PRO A 1 94 ? -13.058 -1.528 -10.998 1.00 66.62 94 PRO A N 1
ATOM 780 C CA . PRO A 1 94 ? -12.554 -0.603 -12.007 1.00 66.62 94 PRO A CA 1
ATOM 781 C C . PRO A 1 94 ? -13.716 0.234 -12.572 1.00 66.62 94 PRO A C 1
ATOM 783 O O . PRO A 1 94 ? -14.772 -0.324 -12.877 1.00 66.62 94 PRO A O 1
ATOM 786 N N . GLU A 1 95 ? -13.528 1.556 -12.670 1.00 60.00 95 GLU A N 1
ATOM 787 C CA . GLU A 1 95 ? -14.468 2.476 -13.344 1.00 60.00 95 GLU A CA 1
ATOM 788 C C . GLU A 1 95 ? -14.459 2.306 -14.870 1.00 60.00 95 GLU A C 1
ATOM 790 O O . GLU A 1 95 ? -13.366 2.080 -15.444 1.00 60.00 95 GLU A O 1
#

Mean predicted aligned error: 7.5 Å

Solvent-accessible surface area (backbone atoms only — not comparable to full-atom values): 5775 Å² total; per-residue (Å²): 116,90,68,72,75,68,44,67,72,57,48,52,49,52,51,54,52,52,55,52,49,64,75,74,47,60,80,85,77,49,80,58,62,85,82,69,64,72,78,80,74,64,59,68,72,61,50,48,63,59,58,74,45,44,70,55,44,23,51,50,45,34,55,54,22,54,76,71,76,54,66,51,52,70,70,57,17,45,54,50,31,50,54,50,50,49,54,49,54,74,66,56,79,86,131

pLDDT: mean 89.8, std 8.51, range [55.81, 97.5]

Nearest PDB structures (foldseek):
  1knz-assembly2_C  TM=6.382E-01  e=3.712E+00  Simian rotavirus A/SA11
  7dgr-assembly1_O  TM=5.293E-01  e=3.964E+00  Bos taurus